Protein AF-A0A3C1X1E6-F1 (afdb_monomer_lite)

Sequence (54 aa):
LQSVPGSRWQYSSGLTVAGRLVEVVSGLPFEQYLHEQICQPLGMQDTAFVLTPA

Foldseek 3Di:
DPDDPPPDDDDDCVVVVVLVVCCVVVVHRSQVCCCVVPCVVVVNPPDGPDDDDD

Radius of gyration: 15.04 Å; chains: 1; bounding box: 32×24×32 Å

pLDDT: mean 93.52, std 7.35, range [65.94, 98.69]

Structure (mmCIF, N/CA/C/O backbone):
data_AF-A0A3C1X1E6-F1
#
_entry.id   AF-A0A3C1X1E6-F1
#
loop_
_atom_site.group_PDB
_atom_site.id
_atom_site.type_symbol
_atom_site.label_atom_id
_atom_site.label_alt_id
_atom_site.label_comp_id
_atom_site.label_asym_id
_atom_site.label_entity_id
_atom_site.label_seq_id
_atom_site.pdbx_PDB_ins_code
_atom_site.Cartn_x
_atom_site.Cartn_y
_atom_site.Cartn_z
_atom_site.occupancy
_atom_site.B_iso_or_equiv
_atom_site.auth_seq_id
_atom_site.auth_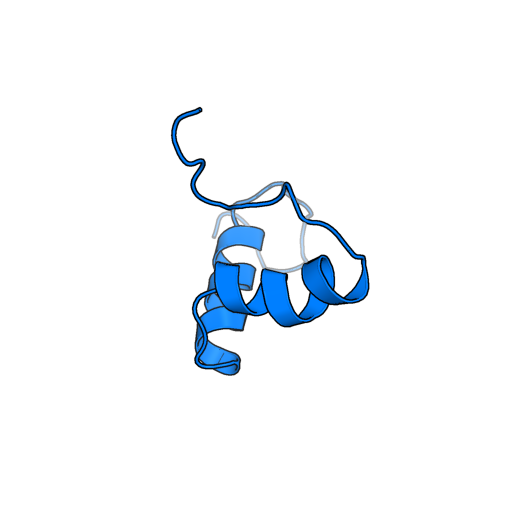comp_id
_atom_site.auth_asym_id
_atom_site.auth_atom_id
_atom_site.pdbx_PDB_model_num
ATOM 1 N N . LEU A 1 1 ?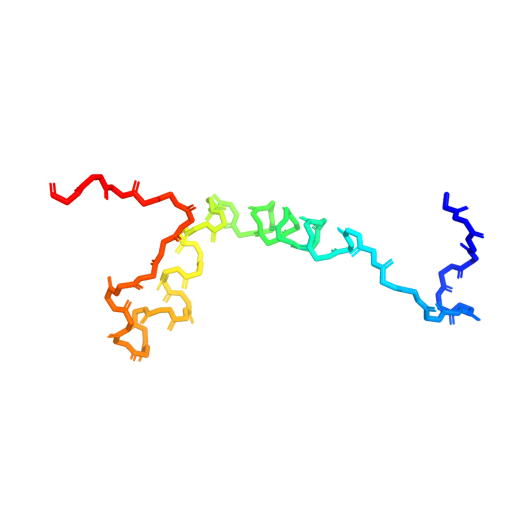 15.881 7.812 -13.083 1.00 65.94 1 LEU A N 1
ATOM 2 C CA . LEU A 1 1 ? 16.298 6.766 -12.118 1.00 65.94 1 LEU A CA 1
ATOM 3 C C . LEU A 1 1 ? 17.805 6.881 -11.929 1.00 65.94 1 LEU A C 1
ATOM 5 O O . LEU A 1 1 ? 18.490 7.088 -12.919 1.00 65.94 1 LEU A O 1
ATOM 9 N N . GLN A 1 2 ? 18.305 6.838 -10.691 1.00 75.12 2 GLN A N 1
ATOM 10 C CA . GLN A 1 2 ? 19.735 7.044 -10.380 1.00 75.12 2 GLN A CA 1
ATOM 11 C C . GLN A 1 2 ? 20.596 5.781 -10.590 1.00 75.12 2 GLN A C 1
ATOM 13 O O . GLN A 1 2 ? 21.818 5.848 -10.520 1.00 75.12 2 GLN A O 1
ATOM 18 N N . SER A 1 3 ? 19.967 4.628 -10.830 1.00 85.31 3 SER A N 1
ATOM 19 C CA . SER A 1 3 ? 20.609 3.337 -11.092 1.00 85.31 3 SER A CA 1
ATOM 20 C C . SER A 1 3 ? 19.698 2.449 -11.951 1.00 85.31 3 SER A C 1
ATOM 22 O O . SER A 1 3 ? 18.519 2.769 -12.148 1.00 85.31 3 SER A O 1
ATOM 24 N N . VAL A 1 4 ? 20.246 1.351 -12.479 1.00 93.50 4 VAL A N 1
ATOM 25 C CA . VAL A 1 4 ? 19.478 0.333 -13.210 1.00 93.50 4 VAL A CA 1
ATOM 26 C C . VAL A 1 4 ? 18.610 -0.452 -12.212 1.00 93.50 4 VAL A C 1
ATOM 28 O O . VAL A 1 4 ? 19.100 -0.816 -11.139 1.00 93.50 4 VAL A O 1
ATOM 31 N N . PRO A 1 5 ? 17.330 -0.738 -12.522 1.00 92.44 5 PRO A N 1
ATOM 32 C CA . PRO A 1 5 ? 16.482 -1.547 -11.649 1.00 92.44 5 PRO A CA 1
ATOM 33 C C . PRO A 1 5 ? 17.138 -2.884 -11.275 1.00 92.44 5 PRO A C 1
ATOM 35 O O . PRO A 1 5 ? 17.645 -3.597 -12.136 1.00 92.44 5 PRO A O 1
ATOM 38 N N . GLY A 1 6 ? 17.148 -3.212 -9.981 1.00 92.62 6 GLY A N 1
ATOM 39 C CA . GLY A 1 6 ? 17.722 -4.457 -9.457 1.00 92.62 6 GLY A CA 1
ATOM 40 C C . GLY A 1 6 ? 19.250 -4.480 -9.328 1.00 92.62 6 GLY A C 1
ATOM 41 O O . GLY A 1 6 ? 19.777 -5.383 -8.687 1.00 92.62 6 GLY A O 1
ATOM 42 N N . SER A 1 7 ? 19.979 -3.491 -9.859 1.00 96.06 7 SER A N 1
ATOM 43 C CA . SER A 1 7 ? 21.449 -3.493 -9.807 1.00 96.06 7 SER A CA 1
ATOM 44 C C . SER A 1 7 ? 22.019 -3.033 -8.461 1.00 96.06 7 SER A C 1
ATOM 46 O O . SER A 1 7 ? 23.201 -3.231 -8.189 1.00 96.06 7 SER A O 1
ATOM 48 N N . ARG A 1 8 ? 21.214 -2.358 -7.633 1.00 93.69 8 ARG A N 1
ATOM 49 C CA . ARG A 1 8 ? 21.604 -1.866 -6.307 1.00 93.69 8 ARG A CA 1
ATOM 50 C C . ARG A 1 8 ? 20.369 -1.677 -5.427 1.00 93.69 8 ARG A C 1
ATOM 52 O O . ARG A 1 8 ? 19.309 -1.297 -5.917 1.00 93.69 8 ARG A O 1
ATOM 59 N N . TRP A 1 9 ? 20.528 -1.872 -4.120 1.00 93.25 9 TRP A N 1
ATOM 60 C CA . TRP A 1 9 ? 19.529 -1.465 -3.133 1.00 93.25 9 TRP A CA 1
ATOM 61 C C . TRP A 1 9 ? 19.671 0.023 -2.783 1.00 93.25 9 TRP A C 1
ATOM 63 O O . TRP A 1 9 ? 20.775 0.501 -2.508 1.00 93.25 9 TRP A O 1
ATOM 73 N N . GLN A 1 10 ? 18.554 0.748 -2.754 1.00 92.25 10 GLN A N 1
ATOM 74 C CA . GLN A 1 10 ? 18.483 2.074 -2.146 1.00 92.25 10 GLN A CA 1
ATOM 75 C C . GLN A 1 10 ? 17.118 2.302 -1.500 1.00 92.25 10 GLN A C 1
ATOM 77 O O . GLN A 1 10 ? 16.091 1.870 -2.029 1.00 92.25 10 GLN A O 1
ATOM 82 N N . TYR A 1 11 ? 17.099 3.065 -0.409 1.00 93.44 11 TYR A N 1
ATOM 83 C CA . TYR A 1 11 ? 15.856 3.616 0.116 1.00 93.44 11 TYR A CA 1
ATOM 84 C C . TYR A 1 11 ? 15.277 4.636 -0.876 1.00 93.44 11 TYR A C 1
ATOM 86 O O . TYR A 1 11 ? 16.008 5.456 -1.441 1.00 93.44 11 TYR A O 1
ATOM 94 N N . SER A 1 12 ? 13.976 4.547 -1.144 1.00 91.31 12 SER A N 1
ATOM 95 C CA . SER A 1 12 ? 13.307 5.343 -2.177 1.00 91.31 12 SER A CA 1
ATOM 96 C C . SER A 1 12 ? 11.805 5.464 -1.917 1.00 91.31 12 SER A C 1
ATOM 98 O O . SER A 1 12 ? 11.257 4.794 -1.045 1.00 91.31 12 SER A O 1
ATOM 100 N N . SER A 1 13 ? 11.121 6.264 -2.736 1.00 93.44 13 SER A N 1
ATOM 101 C CA . SER A 1 13 ? 9.658 6.392 -2.770 1.00 93.44 13 SER A CA 1
ATOM 102 C C . SER A 1 13 ? 8.942 5.228 -3.479 1.00 93.44 13 SER A C 1
ATOM 104 O O . SER A 1 13 ? 7.777 5.356 -3.856 1.00 93.44 13 SER A O 1
ATOM 106 N N . GLY A 1 14 ? 9.605 4.078 -3.666 1.00 94.00 14 GLY A N 1
ATOM 107 C CA . GLY A 1 14 ? 9.025 2.915 -4.347 1.00 94.00 14 GLY A CA 1
ATOM 108 C C . GLY A 1 14 ? 7.717 2.423 -3.716 1.00 94.00 14 GLY A C 1
ATOM 109 O O . GLY A 1 14 ? 6.808 2.022 -4.437 1.00 94.00 14 GLY A O 1
ATOM 110 N N . LEU A 1 15 ? 7.576 2.537 -2.390 1.00 95.75 15 LEU A N 1
ATOM 111 C CA . LEU A 1 15 ? 6.342 2.167 -1.687 1.00 95.75 15 LEU A CA 1
ATOM 112 C C . LEU A 1 15 ? 5.162 3.095 -2.010 1.00 95.75 15 LEU A C 1
ATOM 114 O O . LEU A 1 15 ? 4.036 2.620 -2.098 1.00 95.75 15 LEU A O 1
ATOM 118 N N . THR A 1 16 ? 5.394 4.386 -2.262 1.00 96.00 16 THR A N 1
ATOM 119 C CA . THR A 1 16 ? 4.333 5.311 -2.699 1.00 96.00 16 THR A CA 1
ATOM 120 C C . THR A 1 16 ? 3.794 4.910 -4.072 1.00 96.00 16 THR A C 1
ATOM 122 O O . THR A 1 16 ? 2.585 4.902 -4.290 1.00 96.00 16 THR A O 1
ATOM 125 N N . VAL A 1 17 ? 4.684 4.516 -4.991 1.00 96.44 17 VAL A N 1
ATOM 126 C CA . VAL A 1 17 ? 4.289 4.007 -6.314 1.00 96.44 17 VAL A CA 1
ATOM 127 C C . VAL A 1 17 ? 3.544 2.678 -6.181 1.00 96.44 17 VAL A C 1
ATOM 129 O O . VAL A 1 17 ? 2.517 2.498 -6.827 1.00 96.44 17 VAL A O 1
ATOM 132 N N . ALA A 1 18 ? 4.010 1.773 -5.316 1.00 98.00 18 ALA A N 1
ATOM 133 C CA . ALA A 1 18 ? 3.324 0.512 -5.045 1.00 98.00 18 ALA A CA 1
ATOM 134 C C . ALA A 1 18 ? 1.906 0.730 -4.488 1.00 98.00 18 ALA A C 1
ATOM 136 O O . ALA A 1 18 ? 0.973 0.093 -4.966 1.00 98.00 18 ALA A O 1
ATOM 137 N N . GLY A 1 19 ? 1.720 1.672 -3.556 1.00 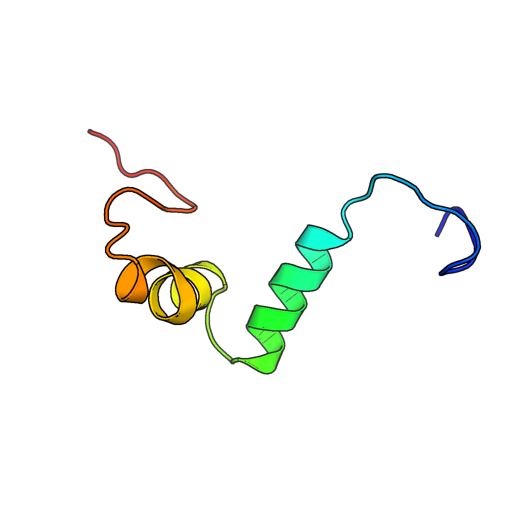97.75 19 GLY A N 1
ATOM 138 C CA . GLY A 1 19 ? 0.393 2.057 -3.064 1.00 97.75 19 GLY A CA 1
ATOM 139 C C . GLY A 1 19 ? -0.525 2.528 -4.194 1.00 97.75 19 GLY A C 1
ATOM 140 O O . GLY A 1 19 ? -1.634 2.022 -4.336 1.00 97.75 19 GLY A O 1
ATOM 141 N N . ARG A 1 20 ? -0.030 3.397 -5.089 1.00 98.00 20 ARG A N 1
ATOM 142 C CA . ARG A 1 20 ? -0.799 3.831 -6.267 1.00 98.00 20 ARG A CA 1
ATOM 143 C C . ARG A 1 20 ? -1.149 2.676 -7.211 1.00 98.00 20 ARG A C 1
ATOM 145 O O . ARG A 1 20 ? -2.225 2.680 -7.802 1.00 98.00 20 ARG A O 1
ATOM 152 N N . LEU A 1 21 ? -0.266 1.689 -7.367 1.00 98.56 21 LEU A N 1
ATOM 153 C CA . LEU A 1 21 ? -0.568 0.489 -8.155 1.00 98.56 21 LEU A CA 1
ATOM 154 C C . LEU A 1 21 ? -1.719 -0.311 -7.538 1.00 98.56 21 LEU A C 1
ATOM 156 O O . LEU A 1 21 ? -2.591 -0.755 -8.280 1.00 98.56 21 LEU A O 1
ATOM 160 N N . VAL A 1 22 ? -1.765 -0.446 -6.208 1.00 98.50 22 VAL A N 1
ATOM 161 C CA . VAL A 1 22 ? -2.901 -1.081 -5.521 1.00 98.50 22 VAL A CA 1
ATOM 162 C C . VAL A 1 22 ? -4.198 -0.334 -5.822 1.00 98.50 22 VAL A C 1
ATOM 164 O O . VAL A 1 22 ? -5.184 -0.979 -6.169 1.00 98.50 22 VAL A O 1
ATOM 167 N N . GLU A 1 23 ? -4.204 1.002 -5.778 1.00 98.44 23 GLU A N 1
ATOM 168 C CA . GLU A 1 23 ? -5.405 1.789 -6.108 1.00 98.44 23 GLU A CA 1
ATOM 169 C C . GLU A 1 23 ? -5.895 1.532 -7.531 1.00 98.44 23 GLU A C 1
ATOM 171 O O . GLU A 1 23 ? -7.075 1.290 -7.765 1.00 98.44 23 GLU A O 1
ATOM 176 N N . VAL A 1 24 ? -4.974 1.563 -8.498 1.00 98.56 24 VAL A N 1
ATOM 177 C CA . VAL A 1 24 ? -5.307 1.394 -9.916 1.00 98.56 24 VAL A CA 1
ATOM 178 C C . VAL A 1 24 ? -5.817 -0.017 -10.204 1.00 98.56 24 VAL A C 1
ATOM 180 O O . VAL A 1 24 ? -6.777 -0.170 -10.952 1.00 98.56 24 VAL A O 1
ATOM 183 N N . VAL A 1 25 ? -5.186 -1.043 -9.628 1.00 98.69 25 VAL A N 1
ATOM 184 C CA . VAL A 1 25 ? -5.542 -2.447 -9.884 1.00 98.69 25 VAL A CA 1
ATOM 185 C C . VAL A 1 25 ? -6.822 -2.851 -9.151 1.00 98.69 25 VAL A C 1
ATOM 187 O O . VAL A 1 25 ? -7.618 -3.605 -9.703 1.00 98.69 25 VAL A O 1
ATOM 190 N N . SER A 1 26 ? -7.033 -2.360 -7.928 1.00 98.31 26 SER A N 1
ATOM 191 C CA . SER A 1 26 ? -8.232 -2.677 -7.139 1.00 98.31 26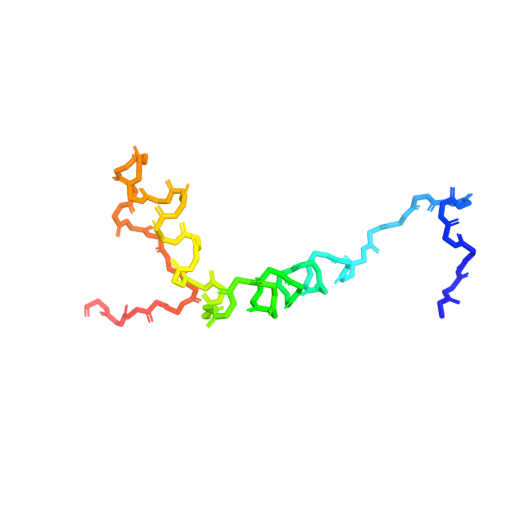 SER A CA 1
ATOM 192 C C . SER A 1 26 ? -9.448 -1.822 -7.504 1.00 98.31 26 SER A C 1
ATOM 194 O O . SER A 1 26 ? -10.575 -2.246 -7.270 1.00 98.31 26 SER A O 1
ATOM 196 N N . GLY A 1 27 ? -9.240 -0.622 -8.055 1.00 98.44 27 GLY A N 1
ATOM 197 C CA . GLY A 1 27 ? -10.304 0.358 -8.278 1.00 98.44 27 GLY A CA 1
ATOM 198 C C . GLY A 1 27 ? -10.786 1.057 -7.000 1.00 98.44 27 GLY A C 1
ATOM 199 O O . GLY A 1 27 ? -11.765 1.798 -7.054 1.00 98.44 27 GLY A O 1
ATOM 200 N N . LEU A 1 28 ? -10.112 0.840 -5.867 1.00 98.31 28 LEU A N 1
ATOM 201 C CA . LEU A 1 28 ? -10.436 1.437 -4.572 1.00 98.31 28 LEU A CA 1
ATOM 202 C C . LEU A 1 28 ? -9.391 2.491 -4.176 1.00 98.31 28 LEU A C 1
ATOM 204 O O . LEU A 1 28 ? -8.217 2.359 -4.532 1.00 98.31 28 LEU A O 1
ATOM 208 N N . PRO A 1 29 ? -9.766 3.516 -3.391 1.00 97.44 29 PRO A N 1
ATOM 209 C CA . PRO A 1 29 ? -8.792 4.333 -2.672 1.00 97.44 29 PRO A CA 1
ATOM 210 C C . PRO A 1 29 ? -7.888 3.460 -1.788 1.00 97.44 29 PRO A C 1
ATOM 212 O O . PRO A 1 29 ? -8.358 2.492 -1.184 1.00 97.44 29 PRO A O 1
ATOM 215 N N . PHE A 1 30 ? -6.602 3.806 -1.666 1.00 97.44 30 PHE A N 1
ATOM 216 C CA . PHE A 1 30 ? -5.635 2.952 -0.960 1.00 97.44 30 PHE A CA 1
ATOM 217 C C . PHE A 1 30 ? -6.006 2.718 0.511 1.00 97.44 30 PHE A C 1
ATOM 219 O O . PHE A 1 30 ? -5.871 1.606 1.021 1.00 97.44 30 PHE A O 1
ATOM 226 N N . GLU A 1 31 ? -6.519 3.755 1.178 1.00 96.06 31 GLU A N 1
ATOM 227 C CA . GLU A 1 31 ? -7.002 3.686 2.561 1.00 96.06 31 GLU A CA 1
ATOM 228 C C . GLU A 1 31 ? -8.142 2.674 2.720 1.00 96.06 31 GLU A C 1
ATOM 230 O O . GLU A 1 31 ? -8.109 1.852 3.635 1.00 96.06 31 GLU A O 1
ATOM 235 N N . GLN A 1 32 ? -9.101 2.667 1.790 1.00 97.12 32 GLN A N 1
ATOM 236 C CA . GLN A 1 32 ? -10.208 1.715 1.807 1.00 97.12 32 GLN A CA 1
A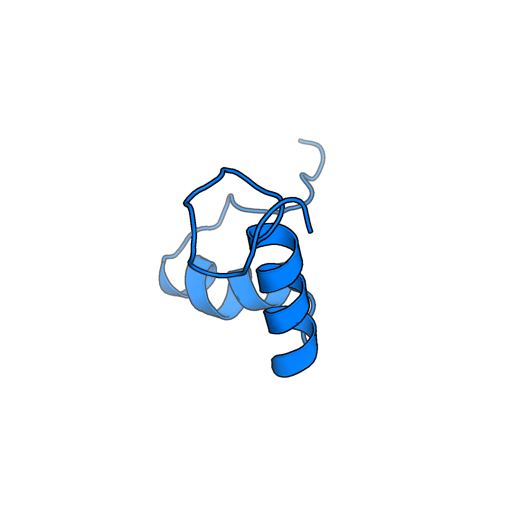TOM 237 C C . GLN A 1 32 ? -9.708 0.282 1.600 1.00 97.12 32 GLN A C 1
ATOM 239 O O . GLN A 1 32 ? -10.087 -0.613 2.353 1.00 97.12 32 GLN A O 1
ATOM 244 N N . TYR A 1 33 ? -8.803 0.068 0.639 1.00 98.06 33 TYR A N 1
ATOM 245 C CA . TYR A 1 33 ? -8.214 -1.251 0.405 1.00 98.06 33 TYR A CA 1
ATOM 246 C C . TYR A 1 33 ? -7.508 -1.789 1.659 1.00 98.06 33 TYR A C 1
ATOM 248 O O . TYR A 1 33 ? -7.697 -2.943 2.039 1.00 98.06 33 TYR A O 1
ATOM 256 N N . LEU A 1 34 ? -6.705 -0.959 2.330 1.00 97.38 34 LEU A N 1
ATOM 257 C CA . LEU A 1 34 ? -6.010 -1.356 3.557 1.00 97.38 34 LEU A CA 1
ATOM 258 C C . LEU A 1 34 ? -6.970 -1.610 4.721 1.00 97.38 34 LEU A C 1
ATOM 260 O O . LEU A 1 34 ? -6.726 -2.519 5.521 1.00 97.38 34 LEU A O 1
ATOM 264 N N . HIS A 1 35 ? -8.059 -0.847 4.816 1.00 96.75 35 HIS A N 1
ATOM 265 C CA . HIS A 1 35 ? -9.080 -1.090 5.824 1.00 96.75 35 HIS A CA 1
ATOM 266 C C . HIS A 1 35 ? -9.748 -2.457 5.617 1.00 96.75 35 HIS A C 1
ATOM 268 O O . HIS A 1 35 ? -9.762 -3.271 6.537 1.00 96.75 35 HIS A O 1
ATOM 274 N N . GLU A 1 36 ? -10.219 -2.742 4.402 1.00 97.75 36 GLU A N 1
ATOM 275 C CA . GLU A 1 36 ? -10.943 -3.976 4.072 1.00 97.75 36 GLU A CA 1
ATOM 276 C C . GLU A 1 36 ? -10.052 -5.226 4.103 1.00 97.75 36 GLU A C 1
ATOM 278 O O . GLU A 1 36 ? -10.462 -6.271 4.603 1.00 97.75 36 GLU A O 1
ATOM 283 N N . GLN A 1 37 ? -8.827 -5.139 3.577 1.00 98.00 37 GLN A N 1
ATOM 284 C CA . GLN A 1 37 ? -7.969 -6.313 3.378 1.00 98.00 37 GLN A CA 1
ATOM 285 C C . GLN A 1 37 ? -7.034 -6.605 4.558 1.00 98.00 37 GLN A C 1
ATOM 287 O O . GLN A 1 37 ? -6.499 -7.709 4.645 1.00 98.00 37 GLN A O 1
ATOM 292 N N . ILE A 1 38 ? -6.800 -5.635 5.450 1.00 97.50 38 ILE A N 1
ATOM 293 C CA . ILE A 1 38 ? -5.829 -5.773 6.549 1.00 97.50 38 ILE A CA 1
ATOM 294 C C . ILE A 1 38 ? -6.435 -5.372 7.892 1.00 97.50 38 ILE A C 1
ATOM 296 O O . ILE A 1 38 ? -6.478 -6.194 8.806 1.00 97.50 38 ILE A O 1
ATOM 300 N N . CYS A 1 39 ? -6.910 -4.132 8.032 1.00 97.88 39 CYS A N 1
ATOM 301 C CA . CYS A 1 39 ? -7.299 -3.604 9.343 1.00 97.88 39 CYS A CA 1
ATOM 302 C C . CYS A 1 39 ? -8.535 -4.318 9.903 1.00 97.88 39 CYS A C 1
ATOM 304 O O . CYS A 1 39 ? -8.522 -4.759 11.051 1.00 97.88 39 CYS A O 1
ATOM 306 N N . GLN A 1 40 ? -9.581 -4.483 9.091 1.00 97.62 40 GLN A N 1
ATOM 307 C CA . GLN A 1 40 ? -10.839 -5.106 9.498 1.00 97.62 40 GLN A CA 1
ATOM 308 C C . GLN A 1 40 ? -10.675 -6.600 9.851 1.00 97.62 40 GLN A C 1
ATOM 310 O O . GLN A 1 40 ? -11.142 -6.988 10.923 1.00 97.62 40 GLN A O 1
ATOM 315 N N . PRO A 1 41 ? -9.951 -7.431 9.069 1.00 98.50 41 PRO A N 1
ATOM 316 C CA . PRO A 1 41 ? -9.636 -8.810 9.459 1.00 98.50 41 PRO A CA 1
ATOM 317 C C . PRO A 1 41 ? -8.827 -8.938 10.757 1.00 98.50 41 PRO A C 1
ATOM 319 O O . PRO A 1 41 ? -8.961 -9.934 11.465 1.00 98.50 41 PRO A O 1
ATOM 322 N N . LEU A 1 42 ? -7.992 -7.943 11.073 1.00 98.50 42 LEU A N 1
ATOM 323 C CA . LEU A 1 42 ? -7.151 -7.927 12.275 1.00 98.50 42 LEU A CA 1
ATOM 324 C C . LEU A 1 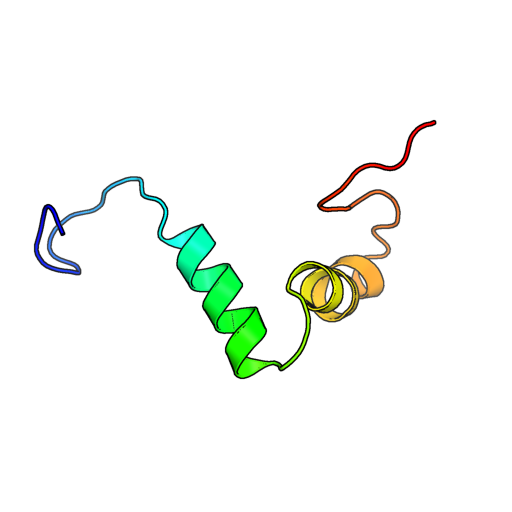42 ? -7.785 -7.181 13.462 1.00 98.50 42 LEU A C 1
ATOM 326 O O . LEU A 1 42 ? -7.184 -7.127 14.532 1.00 98.50 42 LEU A O 1
ATOM 330 N N . GLY A 1 43 ? -8.981 -6.604 13.298 1.00 97.75 43 GLY A N 1
ATOM 331 C CA . GLY A 1 43 ? -9.655 -5.825 14.342 1.00 97.75 43 GLY A CA 1
ATOM 332 C C . GLY A 1 43 ? -8.971 -4.495 14.687 1.00 97.75 43 GLY A C 1
ATOM 333 O O . GLY A 1 43 ? -9.140 -3.984 15.794 1.00 97.75 43 GLY A O 1
ATOM 334 N N . MET A 1 44 ? -8.190 -3.929 13.766 1.00 97.44 44 MET A N 1
ATOM 335 C CA . MET A 1 44 ? -7.484 -2.659 13.952 1.00 97.44 44 MET A CA 1
ATOM 336 C C . MET A 1 44 ? -8.443 -1.482 13.728 1.00 97.44 44 MET A C 1
ATOM 338 O O . MET A 1 44 ? -8.744 -1.131 12.589 1.00 97.44 44 MET A O 1
ATOM 342 N N . GLN A 1 45 ? -8.931 -0.883 14.816 1.00 93.25 45 GLN A N 1
ATOM 343 C CA . GLN A 1 45 ? -9.910 0.216 14.772 1.00 93.25 45 GLN A CA 1
ATOM 344 C C . GLN A 1 45 ? -9.263 1.610 14.755 1.00 93.25 45 GLN A C 1
ATOM 346 O O . GLN A 1 45 ? -9.852 2.549 14.233 1.00 93.25 45 GLN A O 1
ATOM 351 N N . ASP A 1 46 ? -8.027 1.727 15.246 1.00 93.94 46 ASP A N 1
ATOM 352 C CA . ASP A 1 46 ? -7.315 3.000 15.405 1.00 93.94 46 ASP A CA 1
ATOM 353 C C . ASP A 1 46 ? -6.171 3.130 14.386 1.00 93.94 46 ASP A C 1
ATOM 355 O O . ASP A 1 46 ? -4.993 3.246 14.725 1.00 93.94 46 ASP A O 1
ATOM 359 N N . THR A 1 47 ? -6.488 3.012 13.095 1.00 94.31 47 THR A N 1
ATOM 360 C CA . THR A 1 47 ? -5.505 3.108 12.002 1.00 94.31 47 THR A CA 1
ATOM 361 C C . THR A 1 47 ? -6.124 3.819 10.803 1.00 94.31 47 THR A C 1
ATOM 363 O O . THR A 1 47 ? -7.087 3.323 10.226 1.00 94.31 47 THR A O 1
ATOM 366 N N . ALA A 1 48 ? -5.565 4.971 10.422 1.00 91.94 48 ALA A N 1
ATOM 367 C CA . ALA A 1 48 ? -6.047 5.800 9.314 1.00 91.94 48 ALA A CA 1
ATOM 368 C C . ALA A 1 48 ? -4.894 6.577 8.654 1.00 91.94 48 ALA A C 1
ATOM 370 O O . ALA A 1 48 ? -3.869 6.829 9.293 1.00 91.94 48 ALA A O 1
ATOM 371 N N . PHE A 1 49 ? -5.063 6.984 7.389 1.00 90.38 49 PHE A N 1
ATOM 372 C CA . PHE A 1 49 ? -4.104 7.877 6.713 1.00 90.38 49 PHE A CA 1
ATOM 373 C C . PHE A 1 49 ? -4.286 9.330 7.133 1.00 90.38 49 PHE A C 1
ATOM 375 O O . PHE A 1 49 ? -3.316 10.086 7.216 1.00 90.38 49 PHE A O 1
ATOM 382 N N . VAL A 1 50 ? -5.535 9.717 7.386 1.00 89.50 50 VAL A N 1
ATOM 383 C CA . VAL A 1 50 ? -5.903 11.049 7.848 1.00 89.50 50 VAL A CA 1
ATOM 384 C C . VAL A 1 50 ? -6.532 10.910 9.224 1.00 89.50 50 VAL A C 1
ATOM 386 O O . VAL A 1 50 ? -7.546 10.242 9.393 1.00 89.50 50 VAL A O 1
ATOM 389 N N . LEU A 1 51 ? -5.917 11.545 10.218 1.00 87.94 51 LEU A N 1
ATOM 390 C CA . LEU A 1 51 ? -6.447 11.556 11.575 1.00 87.94 51 LEU A CA 1
ATOM 391 C C . LEU A 1 51 ? -7.608 12.546 11.668 1.00 87.94 51 LEU A C 1
ATOM 393 O O . LEU A 1 51 ? -7.497 13.690 11.218 1.00 87.94 51 LEU A O 1
ATOM 397 N N . THR A 1 52 ? -8.706 12.126 12.288 1.00 81.44 52 THR A N 1
ATOM 398 C CA . THR A 1 52 ? -9.761 13.045 12.713 1.00 81.44 52 THR A CA 1
ATOM 399 C C . THR A 1 52 ? -9.353 13.737 14.017 1.00 81.44 52 THR A C 1
ATOM 401 O O . THR A 1 52 ? -8.657 13.126 14.833 1.00 81.44 52 THR A O 1
ATOM 404 N N . PRO A 1 53 ? -9.758 15.001 14.243 1.00 77.38 53 PRO A N 1
ATOM 405 C CA . PRO A 1 53 ? -9.590 15.651 15.541 1.00 77.38 53 PRO A CA 1
ATOM 406 C C . PRO A 1 53 ? -10.222 14.823 16.669 1.00 77.38 53 PRO A C 1
ATOM 408 O O . PRO A 1 53 ? -11.213 14.129 16.432 1.00 77.38 53 PRO A O 1
ATOM 411 N N . ALA A 1 54 ? -9.631 14.913 17.863 1.00 66.62 54 ALA A N 1
ATOM 412 C CA . ALA A 1 54 ? -10.118 14.264 19.082 1.00 66.62 54 ALA A CA 1
ATOM 413 C C . ALA A 1 54 ? -11.369 14.946 19.653 1.00 66.62 54 ALA A C 1
ATOM 415 O O . ALA A 1 54 ? -11.471 16.190 19.524 1.00 66.62 54 ALA A O 1
#

Secondary structure (DSSP, 8-state):
--S-TTSS----THHHHHHHHHHHHHSS-HHHHHIIIIIHHHT--S--SSPPP-